Protein AF-A0A3C1YN82-F1 (afdb_monomer_lite)

pLDDT: mean 95.76, std 6.27, range [53.22, 98.69]

Foldseek 3Di:
DAAQAKAWEKEDQDPPQAEPDDGDDIATADIDGRRHDDDADFQFFKDWLNHTAFTWHYWACPPPPVHIYTYGYGNDHDYNVRVVDDPPTDIDRPPDDD

Radius of gyration: 12.45 Å; chains: 1; bounding box: 29×30×31 Å

Secondary structure (DSSP, 8-state):
--TT-EEEEEEE--TT--TTS-----EEEEEEE-SS-----TT-EEEETTEEEEEEEEEE-TTTTT-EEEEEE-SS---TTTTT--TTPPEEE-----

Structure (mmCIF, N/CA/C/O backbone):
data_AF-A0A3C1YN82-F1
#
_entry.id   AF-A0A3C1YN82-F1
#
loop_
_atom_site.group_PDB
_atom_site.id
_atom_site.type_symbol
_atom_site.label_atom_id
_atom_site.label_alt_id
_atom_site.label_comp_id
_atom_site.label_asym_id
_atom_site.label_entity_id
_atom_site.label_seq_id
_atom_site.pdbx_PDB_ins_code
_atom_site.Cartn_x
_atom_site.Cartn_y
_atom_site.Cartn_z
_atom_site.occupancy
_atom_site.B_iso_or_equiv
_atom_site.auth_seq_id
_atom_site.auth_comp_id
_atom_site.auth_asym_id
_atom_site.auth_atom_id
_atom_site.pdbx_PDB_model_num
ATOM 1 N N . PHE A 1 1 ? -11.717 -3.545 -3.829 1.00 92.56 1 PHE A N 1
ATOM 2 C CA . PHE A 1 1 ? -11.667 -4.399 -2.635 1.00 92.56 1 PHE A CA 1
ATOM 3 C C . PHE A 1 1 ? -12.971 -4.316 -1.854 1.00 92.56 1 PHE A C 1
ATOM 5 O O . PHE A 1 1 ? -13.492 -3.216 -1.673 1.00 92.56 1 PHE A O 1
ATOM 12 N N . PRO A 1 2 ? -13.526 -5.458 -1.425 1.00 96.00 2 PRO A N 1
ATOM 13 C CA . PRO A 1 2 ? -14.615 -5.512 -0.449 1.00 96.00 2 PRO A CA 1
ATOM 14 C C . PRO A 1 2 ? -14.187 -5.011 0.940 1.00 96.00 2 PRO A C 1
ATOM 16 O O . PRO A 1 2 ? -12.999 -5.036 1.267 1.00 96.00 2 PRO A O 1
ATOM 19 N N . ALA A 1 3 ? -15.157 -4.622 1.771 1.00 97.25 3 ALA A N 1
ATOM 20 C CA . ALA A 1 3 ? -14.912 -4.426 3.201 1.00 97.25 3 ALA A CA 1
ATOM 21 C C . ALA A 1 3 ? -14.469 -5.750 3.863 1.00 97.25 3 ALA A C 1
ATOM 23 O O . ALA A 1 3 ? -14.888 -6.823 3.425 1.00 97.25 3 ALA A O 1
ATOM 24 N N . GLY A 1 4 ? -13.615 -5.669 4.883 1.00 97.69 4 GLY A N 1
ATOM 25 C CA . GLY A 1 4 ? -12.974 -6.803 5.559 1.00 97.69 4 GLY A CA 1
ATOM 26 C C . GLY A 1 4 ? -11.746 -7.368 4.833 1.00 97.69 4 GLY A C 1
ATOM 27 O O . GLY A 1 4 ? -11.125 -8.310 5.319 1.00 97.69 4 GLY A O 1
ATOM 28 N N . THR A 1 5 ? -11.377 -6.824 3.667 1.00 97.38 5 THR A N 1
ATOM 29 C CA . THR A 1 5 ? -10.136 -7.225 2.981 1.00 97.38 5 THR A CA 1
ATOM 30 C C . THR A 1 5 ? -8.926 -6.833 3.822 1.00 97.38 5 THR A C 1
ATOM 32 O O . THR A 1 5 ? -8.853 -5.691 4.273 1.00 97.38 5 THR A O 1
ATOM 35 N N . ILE A 1 6 ? -7.955 -7.738 3.952 1.00 97.81 6 ILE A N 1
ATOM 36 C CA . ILE A 1 6 ? -6.649 -7.455 4.554 1.00 97.81 6 ILE A CA 1
ATOM 37 C C . ILE A 1 6 ? -5.627 -7.197 3.440 1.00 97.81 6 ILE A C 1
ATOM 39 O O . ILE A 1 6 ? -5.469 -8.016 2.533 1.00 97.81 6 ILE A O 1
ATOM 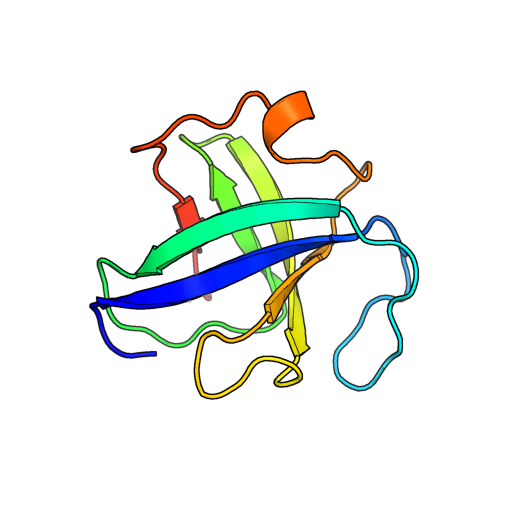43 N N . ILE A 1 7 ? -4.930 -6.065 3.521 1.00 97.94 7 ILE A N 1
ATOM 44 C CA . ILE A 1 7 ? -3.796 -5.709 2.655 1.00 97.94 7 ILE A CA 1
ATOM 45 C C . ILE A 1 7 ? -2.548 -5.455 3.503 1.00 97.94 7 ILE A C 1
ATOM 47 O O . ILE A 1 7 ? -2.663 -5.084 4.672 1.00 97.94 7 ILE A O 1
ATOM 51 N N . GLU A 1 8 ? -1.362 -5.603 2.916 1.00 98.50 8 GLU A N 1
ATOM 52 C CA . GLU A 1 8 ? -0.119 -5.115 3.522 1.00 98.50 8 GLU A CA 1
ATOM 53 C C . GLU A 1 8 ? 0.289 -3.795 2.862 1.00 98.50 8 GLU A C 1
ATOM 55 O O . GLU A 1 8 ? 0.447 -3.719 1.644 1.00 98.50 8 GLU A O 1
ATOM 60 N N . LEU A 1 9 ? 0.455 -2.736 3.656 1.00 98.44 9 LEU A N 1
ATOM 61 C CA . LEU A 1 9 ? 1.021 -1.478 3.185 1.00 98.44 9 LEU A CA 1
ATOM 62 C C . LEU A 1 9 ? 2.546 -1.539 3.210 1.00 98.44 9 LEU A C 1
ATOM 64 O O . LEU A 1 9 ? 3.165 -1.777 4.253 1.00 98.44 9 LEU A O 1
ATOM 68 N N . ILE A 1 10 ? 3.140 -1.218 2.067 1.00 98.50 10 ILE A N 1
ATOM 69 C CA . ILE A 1 10 ? 4.585 -1.166 1.871 1.00 98.50 10 ILE A CA 1
ATOM 70 C C . ILE A 1 10 ? 4.967 0.220 1.360 1.00 98.50 10 ILE A C 1
ATOM 72 O O . ILE A 1 10 ? 4.372 0.731 0.417 1.00 98.50 10 ILE A O 1
ATOM 76 N N . GLY A 1 11 ? 5.970 0.836 1.978 1.00 98.50 11 GLY A N 1
ATOM 77 C CA . GLY A 1 11 ? 6.512 2.129 1.577 1.00 98.50 11 GLY A CA 1
ATOM 78 C C . GLY A 1 11 ? 7.774 2.001 0.727 1.00 98.50 11 GLY A C 1
ATOM 79 O O . GLY A 1 11 ? 8.645 1.192 1.036 1.00 98.50 11 GLY A O 1
ATOM 80 N N . THR A 1 12 ? 7.920 2.848 -0.288 1.00 98.69 12 THR A N 1
ATOM 81 C CA . THR A 1 12 ? 9.172 3.047 -1.036 1.00 98.69 12 THR A CA 1
ATOM 82 C C . THR A 1 12 ? 9.466 4.535 -1.213 1.00 98.69 12 THR A C 1
ATOM 84 O O . THR A 1 12 ? 8.550 5.351 -1.228 1.00 98.69 12 THR A O 1
ATOM 87 N N . ASP A 1 13 ? 10.738 4.904 -1.323 1.00 98.44 13 ASP A N 1
ATOM 88 C CA . ASP A 1 13 ? 11.212 6.247 -1.681 1.00 98.44 13 ASP A CA 1
ATOM 89 C C . ASP A 1 13 ? 11.778 6.315 -3.108 1.00 98.44 13 ASP A C 1
ATOM 91 O O . ASP A 1 13 ? 12.359 7.328 -3.492 1.00 98.44 13 ASP A O 1
ATOM 95 N N . GLU A 1 14 ? 11.616 5.255 -3.903 1.00 98.44 14 GLU A N 1
ATOM 96 C CA . GLU A 1 14 ? 12.032 5.242 -5.306 1.00 98.44 14 GLU A CA 1
ATOM 97 C C . GLU A 1 14 ? 11.169 6.211 -6.129 1.00 98.44 14 GLU A C 1
ATOM 99 O O . GLU A 1 14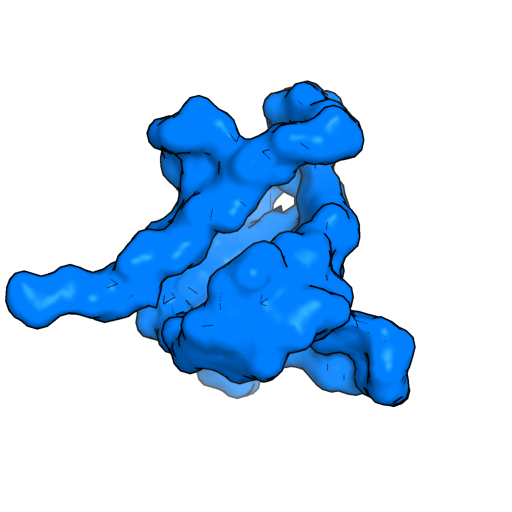 ? 9.936 6.138 -6.143 1.00 98.44 14 GLU A O 1
ATOM 104 N N . GLU A 1 15 ? 11.815 7.176 -6.791 1.00 96.38 15 GLU A N 1
ATOM 105 C CA . GLU A 1 15 ? 11.122 8.271 -7.480 1.00 96.38 15 GLU A CA 1
ATOM 106 C C . GLU A 1 15 ? 10.327 7.788 -8.703 1.00 96.38 15 GLU A C 1
ATOM 108 O O . GLU A 1 15 ? 9.248 8.328 -8.987 1.00 96.38 15 GLU A O 1
ATOM 113 N N . ASP A 1 16 ? 10.841 6.754 -9.372 1.00 96.25 16 ASP A N 1
ATOM 114 C CA . ASP A 1 16 ? 10.335 6.100 -10.582 1.00 96.25 16 ASP A CA 1
ATOM 115 C C . ASP A 1 16 ? 9.361 4.939 -10.310 1.00 96.25 16 ASP A C 1
ATOM 117 O O . ASP A 1 16 ? 8.813 4.359 -11.257 1.00 96.25 16 ASP A O 1
ATOM 121 N N . ALA A 1 17 ? 9.061 4.656 -9.035 1.00 97.69 17 ALA A N 1
ATOM 122 C CA . ALA A 1 17 ? 8.058 3.671 -8.644 1.00 97.69 17 ALA A CA 1
ATOM 123 C C . ALA A 1 17 ? 6.711 3.958 -9.329 1.00 97.69 17 ALA A C 1
ATOM 125 O O . ALA A 1 17 ? 6.116 5.034 -9.173 1.00 97.69 17 ALA A O 1
ATOM 126 N N . SER A 1 18 ? 6.244 2.986 -10.111 1.00 96.75 18 SER A N 1
ATOM 127 C CA . SER A 1 18 ? 5.060 3.103 -10.960 1.00 96.75 18 SER A CA 1
ATOM 128 C C . SER A 1 18 ? 4.468 1.727 -11.299 1.00 96.75 18 SER A C 1
ATOM 130 O O . SER A 1 18 ? 5.172 0.715 -11.216 1.00 96.75 18 SER A O 1
ATOM 132 N N . PRO A 1 19 ? 3.184 1.656 -11.703 1.00 97.00 19 PRO A N 1
ATOM 133 C CA . PRO A 1 19 ? 2.569 0.395 -12.103 1.00 97.00 19 PRO A CA 1
ATOM 134 C C . PRO A 1 19 ? 3.322 -0.276 -13.261 1.00 97.00 19 PRO A C 1
ATOM 136 O O . PRO A 1 19 ? 3.598 0.357 -14.279 1.00 97.00 19 PRO A O 1
ATOM 139 N N . GLY A 1 20 ? 3.621 -1.569 -13.118 1.00 95.69 20 GLY A N 1
ATOM 140 C CA . GLY A 1 20 ? 4.393 -2.346 -14.096 1.00 95.69 20 GLY A CA 1
ATOM 141 C C . GLY A 1 20 ? 5.914 -2.156 -14.017 1.00 95.69 20 GLY A C 1
ATOM 142 O O . GLY A 1 20 ? 6.635 -2.846 -14.735 1.00 95.69 20 GLY A O 1
ATOM 143 N N . GLY A 1 21 ? 6.398 -1.249 -13.163 1.00 95.12 21 GLY A N 1
ATOM 144 C CA . GLY A 1 21 ? 7.814 -1.100 -12.837 1.00 95.12 21 GLY A CA 1
ATOM 145 C C . GLY A 1 21 ? 8.292 -2.094 -11.774 1.00 95.12 21 GLY A C 1
ATOM 146 O O . GLY A 1 21 ? 7.525 -2.911 -11.264 1.00 95.12 21 GLY A O 1
ATOM 147 N N . PHE A 1 22 ? 9.573 -1.992 -11.428 1.00 95.06 22 PHE A N 1
ATOM 148 C CA . PHE A 1 22 ? 10.187 -2.734 -10.328 1.00 95.06 22 PHE A CA 1
ATOM 149 C C . PHE A 1 22 ? 10.411 -1.796 -9.144 1.00 95.06 22 PHE A C 1
ATOM 151 O O . PHE A 1 22 ? 10.739 -0.631 -9.345 1.00 95.06 22 PHE A O 1
ATOM 158 N N . VAL A 1 23 ? 10.231 -2.313 -7.929 1.00 96.56 23 VAL A N 1
ATOM 159 C CA . VAL A 1 23 ? 10.534 -1.609 -6.679 1.00 96.56 23 VAL A CA 1
ATOM 160 C C . VAL A 1 23 ? 11.411 -2.527 -5.840 1.00 96.56 23 VAL A C 1
ATOM 162 O O . VAL A 1 23 ? 10.980 -3.622 -5.480 1.00 96.56 23 VAL A O 1
ATOM 165 N N . GLU A 1 24 ? 12.636 -2.108 -5.530 1.00 96.00 24 GLU A N 1
ATOM 166 C CA . GLU A 1 24 ? 13.607 -2.953 -4.816 1.00 96.00 24 GLU A CA 1
ATOM 167 C C . GLU A 1 24 ? 13.772 -2.545 -3.347 1.00 96.00 24 GLU A C 1
ATOM 169 O O . GLU A 1 24 ? 14.021 -3.373 -2.466 1.00 96.00 24 GLU A O 1
ATOM 174 N N . LYS A 1 25 ? 13.632 -1.252 -3.058 1.00 97.69 25 LYS A N 1
ATOM 175 C CA . LYS A 1 25 ? 13.838 -0.659 -1.741 1.00 97.69 25 LYS A CA 1
ATOM 176 C C . LYS A 1 25 ? 12.497 -0.385 -1.090 1.00 97.69 25 LYS A C 1
ATOM 178 O O . LYS A 1 25 ? 11.829 0.613 -1.369 1.00 97.69 25 LYS A O 1
ATOM 183 N N . ILE A 1 26 ? 12.149 -1.256 -0.153 1.00 97.81 26 ILE A N 1
ATOM 184 C CA . ILE A 1 26 ? 10.872 -1.209 0.552 1.00 97.81 26 ILE A CA 1
ATOM 185 C C . ILE A 1 26 ? 11.028 -1.043 2.067 1.00 97.81 26 ILE A C 1
ATOM 187 O O . ILE A 1 26 ? 12.090 -1.293 2.644 1.00 97.81 26 ILE A O 1
ATOM 191 N N . ALA A 1 27 ? 9.953 -0.607 2.715 1.00 98.38 27 ALA A N 1
ATOM 192 C CA . ALA A 1 27 ? 9.765 -0.642 4.155 1.00 98.38 27 ALA A CA 1
ATOM 193 C C . ALA A 1 27 ? 8.352 -1.130 4.482 1.00 98.38 27 ALA A C 1
ATOM 195 O O . ALA A 1 27 ? 7.370 -0.599 3.969 1.00 98.38 27 ALA A O 1
ATOM 196 N N . TYR A 1 28 ? 8.251 -2.112 5.373 1.00 98.31 28 TYR A N 1
ATOM 197 C CA . TYR A 1 28 ? 6.967 -2.616 5.854 1.00 98.31 28 TYR A CA 1
ATOM 198 C C . TYR A 1 28 ? 6.304 -1.590 6.774 1.00 98.31 28 TYR A C 1
ATOM 200 O O . TYR A 1 28 ? 6.932 -1.096 7.723 1.00 98.31 28 TYR A O 1
ATOM 208 N N . LEU A 1 29 ? 5.046 -1.252 6.483 1.00 98.50 29 LEU A N 1
ATOM 209 C CA . LEU A 1 29 ? 4.293 -0.254 7.237 1.00 98.50 29 LEU A CA 1
ATOM 210 C C . LEU A 1 29 ? 3.307 -0.914 8.196 1.00 98.50 29 LEU A C 1
ATOM 212 O O . LEU A 1 29 ? 3.446 -0.743 9.405 1.00 98.50 29 LEU A O 1
ATOM 216 N N . ALA A 1 30 ? 2.329 -1.657 7.676 1.00 98.31 30 ALA A N 1
ATOM 217 C CA . ALA A 1 30 ? 1.309 -2.327 8.480 1.00 98.31 30 ALA A CA 1
ATOM 218 C C . ALA A 1 30 ? 0.472 -3.298 7.639 1.00 98.31 30 ALA A C 1
ATOM 220 O O . ALA A 1 30 ? 0.293 -3.089 6.441 1.00 98.31 30 ALA A O 1
ATOM 221 N N . PHE A 1 31 ? -0.145 -4.273 8.306 1.00 98.31 31 PHE A N 1
ATOM 222 C CA . PHE A 1 31 ? -1.363 -4.905 7.804 1.00 98.31 31 PHE A CA 1
ATOM 223 C C . PHE A 1 31 ? -2.565 -4.011 8.102 1.00 98.31 31 PHE A C 1
ATOM 225 O O . PHE A 1 31 ? -2.682 -3.480 9.207 1.00 98.31 31 PHE A O 1
ATOM 232 N N . VAL A 1 32 ? -3.455 -3.858 7.125 1.00 97.62 32 VAL A N 1
ATOM 233 C CA . VAL A 1 32 ? -4.627 -2.983 7.216 1.00 97.62 32 VAL A CA 1
ATOM 234 C C . VAL A 1 32 ? -5.869 -3.755 6.800 1.00 97.62 32 VAL A C 1
ATOM 236 O O . VAL A 1 32 ? -5.907 -4.343 5.721 1.00 97.62 32 VAL A O 1
ATOM 239 N N . GLU A 1 33 ? -6.894 -3.725 7.648 1.00 97.94 33 GLU A N 1
ATOM 240 C CA . GLU A 1 33 ? -8.241 -4.167 7.293 1.00 97.94 33 GLU A CA 1
ATOM 241 C C . GLU A 1 33 ? -9.013 -2.999 6.670 1.00 97.94 33 GLU A C 1
ATOM 243 O O . GLU A 1 33 ? -9.114 -1.917 7.251 1.00 97.94 33 GLU A O 1
ATOM 248 N N . LEU A 1 34 ? -9.585 -3.213 5.487 1.00 96.81 34 LEU A N 1
ATOM 249 C CA . LEU A 1 34 ? -10.447 -2.227 4.846 1.00 96.81 34 LEU A CA 1
ATOM 250 C C . LEU A 1 34 ? -11.833 -2.249 5.491 1.00 96.81 34 LEU A C 1
ATOM 252 O O . LEU A 1 34 ? -12.657 -3.106 5.186 1.00 96.81 34 LEU A O 1
ATOM 256 N N . THR A 1 35 ? -12.125 -1.275 6.345 1.00 96.94 35 THR A N 1
ATOM 257 C CA . THR A 1 35 ? -13.441 -1.126 6.994 1.00 96.94 35 THR A CA 1
ATOM 258 C C . THR A 1 35 ? -14.544 -0.710 6.015 1.00 96.94 35 THR A C 1
ATOM 260 O O . THR A 1 35 ? -15.721 -1.011 6.221 1.00 96.94 35 THR A O 1
ATOM 263 N N . ASN A 1 36 ? -14.162 -0.081 4.901 1.00 94.56 36 ASN A N 1
ATOM 264 C CA . ASN A 1 36 ? -15.053 0.351 3.833 1.00 94.56 36 ASN A CA 1
ATOM 265 C C . ASN A 1 36 ? -14.604 -0.265 2.503 1.00 94.56 36 ASN A C 1
ATOM 267 O O . ASN A 1 36 ? -13.433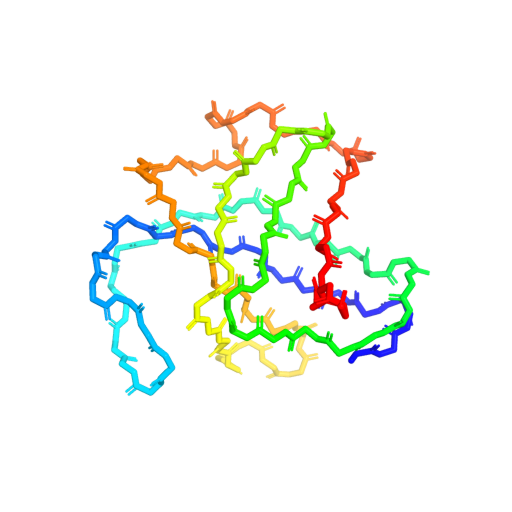 -0.202 2.132 1.00 94.56 36 ASN A O 1
ATOM 271 N N . GLY A 1 37 ? -15.551 -0.840 1.758 1.00 92.62 37 GLY A N 1
ATOM 272 C CA . GLY A 1 37 ? -15.285 -1.326 0.406 1.00 92.62 37 GLY A CA 1
ATOM 273 C C . GLY A 1 37 ? -15.061 -0.169 -0.571 1.00 92.62 37 GLY A C 1
ATOM 274 O O . GLY A 1 37 ? -15.681 0.886 -0.450 1.00 92.62 37 GLY A O 1
ATOM 275 N N . GLY A 1 38 ? -14.203 -0.377 -1.567 1.00 92.25 38 GLY A N 1
ATOM 276 C CA . GLY A 1 38 ? -13.871 0.657 -2.544 1.00 92.25 38 GLY A CA 1
ATOM 277 C C . GLY A 1 38 ? -12.914 0.194 -3.635 1.00 92.25 38 GLY A C 1
ATOM 278 O O . GLY A 1 38 ? -12.476 -0.959 -3.663 1.00 92.25 38 GLY A O 1
ATOM 279 N N . VAL A 1 39 ? -12.594 1.101 -4.552 1.00 93.12 39 VAL A N 1
ATOM 280 C CA . VAL A 1 39 ? -11.533 0.921 -5.548 1.00 93.12 39 VAL A CA 1
ATOM 281 C C . VAL A 1 39 ? -10.365 1.791 -5.111 1.00 93.12 39 VAL A C 1
ATOM 283 O O . VAL A 1 39 ? -10.559 2.980 -4.879 1.00 93.12 39 VAL A O 1
ATOM 286 N N . LEU A 1 40 ? -9.186 1.190 -4.982 1.00 93.62 40 LEU A N 1
ATOM 287 C CA . LEU A 1 40 ? -7.948 1.926 -4.754 1.00 93.62 40 LEU A CA 1
ATOM 288 C C . LEU A 1 40 ? -7.320 2.183 -6.122 1.00 93.62 40 LEU A C 1
ATOM 290 O O . LEU A 1 40 ? -7.320 1.282 -6.963 1.00 93.62 40 LEU A O 1
ATOM 294 N N . LEU A 1 41 ? -6.826 3.394 -6.354 1.00 93.81 41 LEU A N 1
ATOM 295 C CA . LEU A 1 41 ? -6.251 3.804 -7.629 1.00 93.81 41 LEU A CA 1
ATOM 296 C C . LEU A 1 41 ? -4.846 4.371 -7.441 1.00 93.81 41 LEU A C 1
ATOM 298 O O . LEU A 1 41 ? -4.540 5.056 -6.465 1.00 93.81 41 LEU A O 1
ATOM 302 N N . ASN A 1 42 ? -3.984 4.112 -8.422 1.00 95.19 42 ASN A N 1
ATOM 303 C CA . ASN A 1 42 ? -2.682 4.763 -8.506 1.00 95.19 42 ASN A CA 1
ATOM 304 C C . ASN A 1 42 ? -2.843 6.292 -8.426 1.00 95.19 42 ASN A C 1
ATOM 306 O O . ASN A 1 42 ? -3.650 6.871 -9.154 1.00 95.19 42 ASN A O 1
ATOM 310 N N . GLY A 1 43 ? -2.052 6.933 -7.568 1.00 95.75 43 GLY A N 1
ATOM 311 C CA . GLY A 1 43 ? -2.146 8.362 -7.280 1.00 95.75 43 GLY A CA 1
ATOM 312 C C . GLY A 1 43 ? -3.000 8.720 -6.059 1.00 95.75 43 GLY A C 1
ATOM 313 O O . GLY A 1 43 ? -2.972 9.880 -5.650 1.00 95.75 43 GLY A O 1
ATOM 314 N N . ASP A 1 44 ? -3.710 7.769 -5.443 1.00 96.31 44 ASP A N 1
ATOM 315 C CA . ASP A 1 44 ? -4.504 8.051 -4.244 1.00 96.31 44 ASP A CA 1
ATOM 316 C C . ASP A 1 44 ? -3.603 8.420 -3.048 1.00 96.31 44 ASP A C 1
ATOM 318 O O . ASP A 1 44 ? -2.689 7.661 -2.699 1.00 96.31 44 ASP A O 1
ATOM 322 N N . PRO A 1 45 ? -3.843 9.566 -2.380 1.00 97.06 45 PRO A N 1
ATOM 323 C CA . PRO A 1 45 ? -3.143 9.913 -1.151 1.00 97.06 45 PRO A CA 1
ATOM 324 C C . PRO A 1 45 ? -3.524 8.972 -0.003 1.00 97.06 45 PRO A C 1
ATOM 326 O O . PRO A 1 45 ? -4.706 8.686 0.215 1.00 97.06 45 PRO A O 1
ATOM 329 N N . VAL A 1 46 ? -2.518 8.541 0.757 1.00 97.88 46 VAL A N 1
ATOM 330 C CA . VAL A 1 46 ? -2.676 7.642 1.904 1.00 97.88 46 VAL A CA 1
ATOM 331 C C . VAL A 1 46 ? -2.271 8.370 3.177 1.00 97.88 46 VAL A C 1
ATOM 333 O O . VAL A 1 46 ? -1.174 8.930 3.269 1.00 97.88 46 VAL A O 1
ATOM 336 N N . TYR A 1 47 ? -3.158 8.346 4.166 1.00 98.06 47 TYR A N 1
ATOM 337 C CA . TYR A 1 47 ? -2.983 9.003 5.455 1.00 98.06 47 TYR A CA 1
ATOM 338 C C . TYR A 1 47 ? -3.017 7.991 6.599 1.00 98.06 47 TYR A C 1
ATOM 340 O O . TYR A 1 47 ? -3.760 7.018 6.527 1.00 98.06 47 TYR A O 1
ATOM 348 N N . CYS A 1 48 ? -2.275 8.268 7.671 1.00 97.94 48 CYS A N 1
ATOM 349 C CA . CYS A 1 48 ? -2.410 7.614 8.973 1.00 97.94 48 CYS A CA 1
ATOM 350 C C . CYS A 1 48 ? -2.790 8.667 10.022 1.00 97.94 48 CYS A C 1
ATOM 352 O O . CYS A 1 48 ? -2.067 9.657 10.168 1.00 97.94 48 CYS A O 1
ATOM 354 N N . ASN A 1 49 ? -3.923 8.509 10.718 1.00 94.25 49 ASN A N 1
ATOM 355 C CA . ASN A 1 49 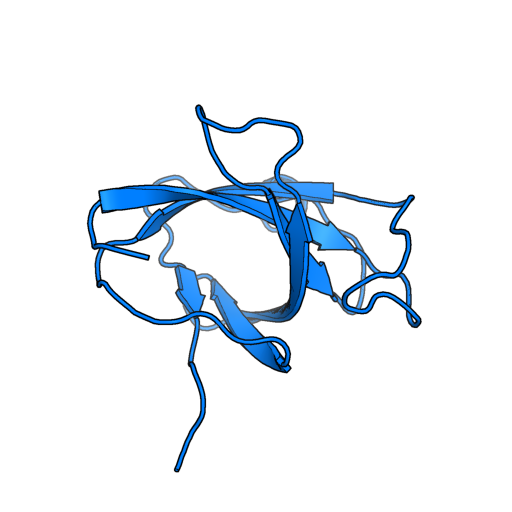? -4.414 9.465 11.725 1.00 94.25 49 ASN A CA 1
ATOM 356 C C . ASN A 1 49 ? -4.329 10.938 11.248 1.00 94.25 49 ASN A C 1
ATOM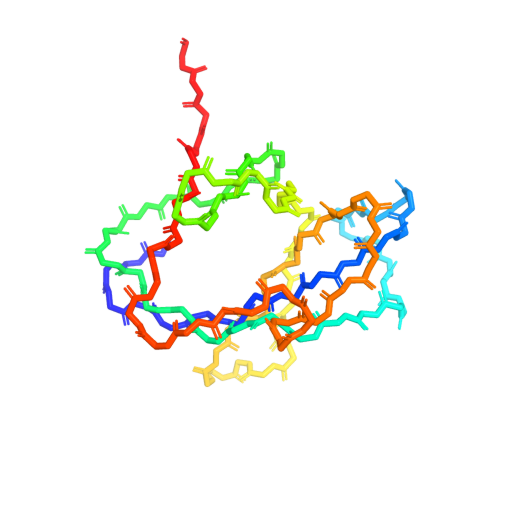 358 O O . ASN A 1 49 ? -3.813 11.806 11.953 1.00 94.25 49 ASN A O 1
ATOM 362 N N . SER A 1 50 ? -4.776 11.225 10.019 1.00 93.31 50 SER A N 1
ATOM 363 C CA . SER A 1 50 ? -4.694 12.535 9.324 1.00 93.31 50 SER A CA 1
ATOM 364 C C . SER A 1 50 ? -3.323 12.989 8.791 1.00 93.31 50 SER A C 1
ATOM 366 O O . SER A 1 50 ? -3.247 14.022 8.124 1.00 93.31 50 SER A O 1
ATOM 368 N N . HIS A 1 51 ? -2.239 12.244 9.009 1.00 96.19 51 HIS A N 1
ATOM 369 C CA . HIS A 1 51 ? -0.916 12.581 8.477 1.00 96.19 51 HIS A CA 1
ATOM 370 C C . HIS A 1 51 ? -0.696 11.901 7.132 1.00 96.19 51 HIS A C 1
ATOM 372 O O . HIS A 1 51 ? -0.826 10.684 7.036 1.00 96.19 51 HIS A O 1
ATOM 378 N N . LEU A 1 52 ? -0.348 12.669 6.095 1.00 97.38 52 LEU A N 1
ATOM 379 C CA . LEU A 1 52 ? -0.005 12.103 4.790 1.00 97.38 52 LEU A CA 1
ATOM 380 C C . LEU A 1 52 ? 1.267 11.265 4.934 1.00 97.38 52 LEU A C 1
ATOM 382 O O . LEU A 1 52 ? 2.323 11.801 5.273 1.00 97.38 52 LEU A O 1
ATOM 386 N N . ILE A 1 53 ? 1.162 9.970 4.653 1.00 98.00 53 ILE A N 1
ATOM 387 C CA . ILE A 1 53 ? 2.298 9.044 4.711 1.00 98.00 53 ILE A CA 1
ATOM 388 C C . ILE A 1 53 ? 2.851 8.734 3.321 1.00 98.00 53 ILE A C 1
ATOM 390 O O . ILE A 1 53 ? 4.034 8.429 3.194 1.00 98.00 53 ILE A O 1
ATOM 394 N N . GLY A 1 54 ? 2.037 8.874 2.274 1.00 97.81 54 GLY A N 1
ATOM 395 C CA . GLY A 1 54 ? 2.482 8.660 0.906 1.00 97.81 54 GLY A CA 1
ATOM 396 C C . GLY A 1 54 ? 1.354 8.694 -0.114 1.00 97.81 54 GLY A C 1
ATOM 397 O O . GLY A 1 54 ? 0.249 9.171 0.151 1.00 97.81 54 GLY A O 1
ATOM 398 N N . THR A 1 55 ? 1.652 8.179 -1.298 1.00 98.00 55 THR A N 1
ATOM 399 C CA . THR A 1 55 ? 0.718 8.086 -2.420 1.00 98.00 55 THR A CA 1
ATOM 400 C C . THR A 1 55 ? 0.795 6.700 -3.027 1.00 98.00 55 THR A C 1
ATOM 402 O O . THR A 1 55 ? 1.889 6.178 -3.211 1.00 98.00 55 THR A O 1
ATOM 405 N N . LEU A 1 56 ? -0.345 6.099 -3.339 1.00 97.75 56 LEU A N 1
ATOM 406 C CA . LEU A 1 56 ? -0.409 4.764 -3.917 1.00 97.75 56 LEU A CA 1
ATOM 407 C C . LEU A 1 56 ? 0.270 4.718 -5.295 1.00 97.75 56 LEU A C 1
ATOM 409 O O . LEU A 1 56 ? -0.029 5.559 -6.142 1.00 97.75 56 LEU A O 1
ATOM 413 N N . VAL A 1 57 ? 1.168 3.753 -5.514 1.00 97.88 57 VAL A N 1
ATOM 414 C CA . VAL A 1 57 ? 1.942 3.606 -6.767 1.00 97.88 57 VAL A CA 1
ATOM 415 C C . VAL A 1 57 ? 1.844 2.231 -7.423 1.00 97.88 57 VAL A C 1
ATOM 417 O O . VAL A 1 57 ? 2.274 2.066 -8.562 1.00 97.88 57 VAL A O 1
ATOM 420 N N . GLY A 1 58 ? 1.260 1.241 -6.750 1.00 97.12 58 GLY A N 1
ATOM 421 C CA . GLY A 1 58 ? 1.075 -0.080 -7.336 1.00 97.12 58 GLY A CA 1
ATOM 422 C C . GLY A 1 58 ? 0.673 -1.140 -6.324 1.00 97.12 58 GLY A C 1
ATOM 423 O O . GLY A 1 58 ? 0.442 -0.849 -5.150 1.00 97.12 58 GLY A O 1
ATOM 424 N N . TYR A 1 59 ? 0.609 -2.374 -6.813 1.00 97.12 59 TYR A N 1
ATOM 425 C CA . TYR A 1 59 ? 0.254 -3.558 -6.041 1.00 97.12 59 TYR A CA 1
ATOM 426 C C . TYR A 1 59 ? 1.111 -4.736 -6.491 1.00 97.12 59 TYR A C 1
ATOM 428 O O . TYR A 1 59 ? 1.581 -4.754 -7.631 1.00 97.12 59 TYR A O 1
ATOM 436 N N . ASP A 1 60 ? 1.267 -5.719 -5.616 1.00 96.06 60 ASP A N 1
ATOM 437 C CA . ASP A 1 60 ? 1.963 -6.967 -5.901 1.00 96.06 60 ASP A CA 1
ATOM 438 C C . ASP A 1 60 ? 1.218 -8.162 -5.277 1.00 96.06 60 ASP A C 1
ATOM 440 O O . ASP A 1 60 ? 0.759 -8.111 -4.134 1.00 96.06 60 ASP A O 1
ATOM 444 N N . ASP A 1 61 ? 1.097 -9.239 -6.053 1.00 96.69 61 ASP A N 1
ATOM 445 C CA . ASP A 1 61 ? 0.321 -10.439 -5.714 1.00 96.69 61 ASP A CA 1
ATOM 446 C C . ASP A 1 61 ? 1.195 -11.580 -5.169 1.00 96.69 61 ASP A C 1
ATOM 448 O O . ASP A 1 61 ? 0.709 -12.700 -5.003 1.00 96.69 61 ASP A O 1
ATOM 452 N N . THR A 1 62 ? 2.473 -11.325 -4.861 1.00 95.56 62 THR A N 1
ATOM 453 C CA . THR A 1 62 ? 3.438 -12.351 -4.417 1.00 95.56 62 THR A CA 1
ATOM 454 C C . THR A 1 62 ? 2.935 -13.195 -3.236 1.00 95.56 62 THR A C 1
ATOM 456 O O . THR A 1 62 ? 3.271 -14.377 -3.135 1.00 95.56 62 THR A O 1
ATOM 459 N N . HIS A 1 63 ? 2.099 -12.628 -2.357 1.00 94.88 63 HIS A N 1
ATOM 460 C CA . HIS A 1 63 ? 1.534 -13.317 -1.190 1.00 94.88 63 HIS A CA 1
ATOM 461 C C . HIS A 1 63 ? 0.059 -13.712 -1.322 1.00 94.88 63 HIS A C 1
ATOM 463 O O . HIS A 1 63 ? -0.531 -14.228 -0.367 1.00 94.88 63 HIS A O 1
ATOM 469 N N . MET A 1 64 ? -0.549 -13.554 -2.497 1.00 95.19 64 MET A N 1
ATOM 470 C CA . MET A 1 64 ? -1.914 -14.025 -2.711 1.00 95.19 64 MET A CA 1
ATOM 471 C C . MET A 1 64 ? -1.998 -15.561 -2.578 1.00 95.19 64 MET A C 1
ATOM 473 O O . MET A 1 64 ? -1.084 -16.276 -2.991 1.00 95.19 64 MET A O 1
ATOM 477 N N . PRO A 1 65 ? -3.087 -16.104 -1.994 1.00 95.25 65 PRO A N 1
ATOM 478 C CA . PRO A 1 65 ? -4.319 -15.417 -1.598 1.00 95.25 65 PRO A CA 1
ATOM 479 C C . PRO A 1 65 ? -4.326 -14.891 -0.151 1.00 95.25 65 PRO A C 1
ATOM 481 O O . PRO A 1 65 ? -5.398 -14.568 0.351 1.00 95.25 65 PRO A O 1
ATOM 484 N N . ASN A 1 66 ? -3.189 -14.860 0.553 1.00 96.56 66 ASN A N 1
ATOM 485 C CA . ASN A 1 66 ? -3.149 -14.435 1.956 1.00 96.56 66 ASN A CA 1
ATOM 486 C C . ASN A 1 66 ? -3.479 -12.940 2.092 1.00 96.56 66 ASN A C 1
ATOM 488 O O . ASN A 1 66 ? -4.418 -12.573 2.793 1.00 96.56 66 ASN A O 1
ATOM 492 N N . HIS A 1 67 ? -2.729 -12.101 1.384 1.00 97.19 67 HIS A N 1
ATOM 493 C CA . HIS A 1 67 ? -2.941 -10.662 1.275 1.00 97.19 67 HIS A CA 1
ATOM 494 C C . HIS A 1 67 ? -2.269 -10.155 -0.003 1.00 97.19 67 HIS A C 1
ATOM 496 O O . HIS A 1 67 ? -1.386 -10.815 -0.556 1.00 97.19 67 HIS A O 1
ATOM 502 N N . GLN A 1 68 ? -2.676 -8.969 -0.446 1.00 97.75 68 GLN A N 1
ATOM 503 C CA . GLN A 1 68 ? -2.013 -8.247 -1.525 1.00 97.75 68 GLN A CA 1
ATOM 504 C C . GLN A 1 68 ? -1.098 -7.171 -0.936 1.00 97.75 68 GLN A C 1
ATOM 506 O O . GLN A 1 68 ? -1.495 -6.435 -0.024 1.00 97.75 68 GLN A O 1
ATOM 511 N N . ASN A 1 69 ? 0.100 -7.048 -1.498 1.00 98.06 69 ASN A N 1
ATOM 512 C CA . ASN A 1 69 ? 1.008 -5.951 -1.202 1.00 98.06 69 ASN A CA 1
ATOM 513 C C . ASN A 1 69 ? 0.496 -4.687 -1.888 1.00 98.06 69 ASN A C 1
ATOM 515 O O . ASN A 1 69 ? 0.233 -4.679 -3.088 1.00 98.06 69 ASN A O 1
ATOM 519 N N . THR A 1 70 ? 0.350 -3.609 -1.130 1.00 97.81 70 THR A N 1
ATOM 520 C CA . THR A 1 70 ? -0.138 -2.310 -1.595 1.00 97.81 70 THR A CA 1
ATOM 521 C C . THR A 1 70 ? 0.967 -1.279 -1.395 1.00 97.81 70 THR A C 1
ATOM 523 O O . THR A 1 70 ? 1.332 -0.945 -0.266 1.00 97.81 70 THR A O 1
ATOM 526 N N . ILE A 1 71 ? 1.532 -0.797 -2.501 1.00 98.44 71 ILE A N 1
ATOM 527 C CA . ILE A 1 71 ? 2.781 -0.034 -2.503 1.00 98.44 71 ILE A CA 1
ATOM 528 C C . ILE A 1 71 ? 2.484 1.462 -2.505 1.00 98.44 71 ILE A C 1
ATOM 530 O O . ILE A 1 71 ? 1.809 1.964 -3.406 1.00 98.44 71 ILE A O 1
ATOM 534 N N . ILE A 1 72 ? 3.034 2.193 -1.538 1.00 98.38 72 ILE A N 1
ATOM 535 C CA . ILE A 1 72 ? 2.960 3.651 -1.467 1.00 98.38 72 ILE A CA 1
ATOM 536 C C . ILE A 1 72 ? 4.340 4.276 -1.672 1.00 98.38 72 ILE A C 1
ATOM 538 O O . ILE A 1 72 ? 5.330 3.865 -1.067 1.00 98.38 72 ILE A O 1
ATOM 542 N N . LYS A 1 73 ? 4.404 5.318 -2.498 1.00 98.50 73 LYS A N 1
ATOM 543 C CA . LYS A 1 73 ? 5.570 6.188 -2.597 1.00 98.50 73 LYS A CA 1
ATOM 544 C C . LYS A 1 73 ? 5.554 7.203 -1.465 1.00 98.50 73 LYS A C 1
ATOM 546 O O . LYS A 1 73 ? 4.551 7.874 -1.220 1.00 98.50 73 LYS A O 1
ATOM 551 N N . MET A 1 74 ? 6.689 7.324 -0.801 1.00 98.31 74 MET A N 1
ATOM 552 C CA . MET A 1 74 ? 6.944 8.180 0.344 1.00 98.31 74 MET A CA 1
ATOM 553 C C . MET A 1 74 ? 8.085 9.137 0.014 1.00 98.31 74 MET A C 1
ATOM 555 O O . MET A 1 74 ? 8.940 8.850 -0.817 1.00 98.31 74 MET A O 1
ATOM 559 N N . LYS A 1 75 ? 8.140 10.275 0.708 1.00 96.75 75 LYS A N 1
ATOM 560 C CA . LYS A 1 75 ? 9.278 11.198 0.584 1.00 96.75 75 LYS A CA 1
ATOM 561 C C . LYS A 1 75 ? 10.566 10.623 1.186 1.00 96.75 75 LYS A C 1
ATOM 563 O O . LYS A 1 75 ? 11.656 10.923 0.721 1.00 96.75 75 LYS A O 1
ATOM 568 N N . GLU A 1 76 ? 10.431 9.858 2.263 1.00 97.56 76 GLU A N 1
ATOM 569 C CA . GLU A 1 76 ? 11.532 9.208 2.969 1.00 97.56 76 GLU A CA 1
ATOM 570 C C . GLU A 1 76 ? 11.049 7.821 3.390 1.00 97.56 76 GLU A C 1
ATOM 572 O O . GLU A 1 76 ? 9.997 7.702 4.028 1.00 97.56 76 GLU A O 1
ATOM 577 N N . ARG A 1 77 ? 11.797 6.776 3.030 1.00 97.75 77 ARG A N 1
ATOM 578 C CA . ARG A 1 77 ? 11.423 5.391 3.321 1.00 97.75 77 ARG A CA 1
ATOM 579 C C . ARG A 1 77 ? 11.597 5.097 4.810 1.00 97.75 77 ARG A C 1
ATOM 581 O O . ARG A 1 77 ? 12.713 4.916 5.294 1.00 97.75 77 ARG A O 1
ATOM 588 N N . LYS A 1 78 ? 10.476 5.038 5.530 1.00 98.19 78 LYS A N 1
ATOM 589 C CA . LYS A 1 78 ? 10.392 4.696 6.958 1.00 98.19 78 LYS A CA 1
ATOM 590 C C . LYS A 1 78 ? 9.474 3.502 7.153 1.00 98.19 78 LYS A C 1
ATOM 592 O O . LYS A 1 78 ? 8.441 3.428 6.503 1.00 98.19 78 LYS A O 1
ATOM 597 N N . SER A 1 79 ? 9.827 2.598 8.061 1.00 98.56 79 SER A N 1
ATOM 598 C CA . SER A 1 79 ? 8.936 1.514 8.484 1.00 98.56 79 SER A CA 1
ATOM 599 C C . SER A 1 79 ? 7.805 2.025 9.376 1.00 98.56 79 SER A C 1
ATOM 601 O O . SER A 1 79 ? 7.907 3.103 9.969 1.00 98.56 79 SER A O 1
ATOM 603 N N . GLY A 1 80 ? 6.761 1.213 9.555 1.00 98.12 80 GLY A N 1
ATOM 604 C CA . GLY A 1 80 ? 5.663 1.527 10.476 1.00 98.12 80 GLY A CA 1
ATOM 605 C C . GLY A 1 80 ? 6.149 1.813 11.899 1.00 98.12 80 GLY A C 1
ATOM 606 O O . GLY A 1 80 ? 5.691 2.758 12.534 1.00 98.12 80 GLY A O 1
ATOM 607 N N . VAL A 1 81 ? 7.171 1.088 12.370 1.00 98.00 81 VAL A N 1
ATOM 608 C CA . VAL A 1 81 ? 7.795 1.322 13.686 1.00 98.00 81 VAL A CA 1
ATOM 609 C C . VAL A 1 81 ? 8.458 2.700 13.759 1.00 98.00 81 VAL A C 1
ATOM 611 O O . VAL A 1 81 ? 8.302 3.409 14.752 1.00 98.00 81 VAL A O 1
ATOM 614 N N . GLN A 1 82 ? 9.175 3.115 12.711 1.00 98.19 82 GLN A N 1
ATOM 615 C CA . GLN A 1 82 ? 9.808 4.440 12.658 1.00 98.19 82 GLN A CA 1
ATOM 616 C C . GLN A 1 82 ? 8.772 5.569 12.579 1.00 98.19 82 GLN A C 1
ATOM 618 O O . GLN A 1 82 ? 9.004 6.650 13.122 1.00 98.19 82 GLN A O 1
ATOM 623 N N . LEU A 1 83 ? 7.627 5.306 11.943 1.00 97.69 83 LEU A N 1
ATOM 624 C CA . LEU A 1 83 ? 6.462 6.196 11.917 1.00 97.69 83 LEU A CA 1
ATOM 625 C C . LEU A 1 83 ? 5.608 6.115 13.191 1.00 97.69 83 LEU A C 1
ATOM 627 O O . LEU A 1 83 ? 4.694 6.918 13.350 1.00 97.69 83 LEU A O 1
ATOM 631 N N . ARG A 1 84 ? 5.941 5.200 14.113 1.00 97.62 84 ARG A N 1
ATOM 632 C CA . ARG A 1 84 ? 5.231 4.944 15.374 1.00 97.62 84 ARG A CA 1
ATOM 633 C C . ARG A 1 84 ? 3.770 4.536 15.183 1.00 97.62 84 ARG A C 1
ATOM 635 O O . ARG A 1 84 ? 2.931 4.911 15.996 1.00 97.62 84 ARG A O 1
ATOM 642 N N . PHE A 1 85 ? 3.488 3.770 14.134 1.00 98.12 85 PHE A N 1
ATOM 643 C CA . PHE A 1 85 ? 2.170 3.173 13.950 1.00 98.12 85 PHE A CA 1
ATOM 644 C C . PHE A 1 85 ? 1.828 2.264 15.131 1.00 98.12 85 PHE A C 1
ATOM 646 O O . PHE A 1 85 ? 2.674 1.513 15.627 1.00 98.12 85 PHE A O 1
ATOM 653 N N . ALA A 1 86 ? 0.577 2.333 15.554 1.00 97.62 86 ALA A N 1
ATOM 654 C CA . ALA A 1 86 ? -0.008 1.514 16.593 1.00 97.62 86 ALA A CA 1
ATOM 655 C C . ALA A 1 86 ? -1.204 0.726 16.044 1.00 97.62 86 ALA A C 1
ATOM 657 O O . ALA A 1 86 ? -1.823 1.082 15.041 1.00 97.62 86 ALA A O 1
ATOM 658 N N . LEU A 1 87 ? -1.546 -0.368 16.725 1.00 96.94 87 LEU A N 1
ATOM 659 C CA . LEU A 1 87 ? -2.776 -1.094 16.423 1.00 96.94 87 LEU A CA 1
ATOM 660 C C . LEU A 1 87 ? -3.984 -0.181 16.652 1.00 96.94 87 LEU A C 1
ATOM 662 O O . LEU A 1 87 ? -4.093 0.452 17.701 1.00 96.94 87 LEU A O 1
ATOM 666 N N . GLY A 1 88 ? -4.894 -0.163 15.681 1.00 96.62 88 GLY A N 1
ATOM 667 C CA . GLY A 1 88 ? -6.081 0.689 15.703 1.00 96.62 88 GLY A CA 1
ATOM 668 C C . GLY A 1 88 ? -5.878 2.082 15.105 1.00 96.62 88 GLY A C 1
ATOM 669 O O . GLY A 1 88 ? -6.856 2.819 15.024 1.00 96.62 88 GLY A O 1
ATOM 670 N N . ASP A 1 89 ? -4.664 2.434 14.662 1.00 98.12 89 ASP A N 1
ATOM 671 C CA . ASP A 1 89 ? -4.459 3.645 13.865 1.00 98.12 89 ASP A CA 1
ATOM 672 C C . ASP A 1 89 ? -5.294 3.593 12.581 1.00 98.12 89 ASP A C 1
ATOM 674 O O . ASP A 1 89 ? -5.363 2.568 11.895 1.00 98.12 89 ASP A O 1
ATOM 678 N N . GLU A 1 90 ? -5.926 4.717 12.247 1.00 97.88 90 GLU A N 1
ATOM 679 C CA . GLU A 1 90 ? -6.787 4.798 11.076 1.00 97.88 90 GLU A CA 1
ATOM 680 C C . GLU A 1 90 ? -5.956 5.082 9.827 1.00 97.88 90 GLU A C 1
ATOM 682 O O . GLU A 1 90 ? -5.288 6.118 9.723 1.00 97.88 90 GLU A O 1
ATOM 687 N N . ILE A 1 91 ? -6.055 4.180 8.850 1.00 97.81 91 ILE A N 1
ATOM 688 C CA . ILE A 1 91 ? -5.561 4.408 7.498 1.00 97.81 91 ILE A CA 1
ATOM 689 C C . ILE A 1 91 ? -6.700 4.930 6.631 1.00 97.81 91 ILE A C 1
ATOM 691 O O . ILE A 1 91 ? -7.692 4.240 6.401 1.00 97.81 91 ILE A O 1
ATOM 695 N N . PHE A 1 92 ? -6.522 6.133 6.091 1.00 97.00 92 PHE A N 1
ATOM 696 C CA . PHE A 1 92 ? -7.461 6.735 5.155 1.00 97.00 92 PHE A CA 1
ATOM 697 C C . PHE A 1 92 ? -6.833 6.828 3.766 1.00 97.00 92 PHE A C 1
ATOM 699 O O . PHE A 1 92 ? -5.847 7.540 3.563 1.00 97.00 92 PHE A O 1
ATOM 706 N N . ILE A 1 93 ? -7.419 6.119 2.800 1.00 95.88 93 ILE A N 1
ATOM 707 C CA . ILE A 1 93 ? -7.059 6.220 1.384 1.00 95.88 93 ILE A CA 1
ATOM 708 C C . ILE A 1 93 ? -8.117 7.095 0.729 1.00 95.88 93 ILE A C 1
ATOM 710 O O . ILE A 1 93 ? -9.280 6.709 0.629 1.00 95.88 93 ILE A O 1
ATOM 714 N N . GLN A 1 94 ? -7.725 8.308 0.345 1.00 92.50 94 GLN A N 1
ATOM 715 C CA . GLN A 1 94 ? -8.680 9.367 0.017 1.00 92.50 94 GLN A CA 1
ATOM 716 C C . GLN A 1 94 ? -9.533 9.072 -1.223 1.00 92.50 94 GLN A C 1
ATOM 718 O O . GLN A 1 94 ? -10.651 9.584 -1.316 1.00 92.50 94 GLN A O 1
ATOM 723 N N . GLY A 1 95 ? -9.025 8.259 -2.151 1.00 85.44 95 GLY A N 1
ATOM 724 C CA . GLY A 1 95 ? -9.650 8.055 -3.452 1.00 85.44 95 GLY A CA 1
ATOM 725 C C . GLY A 1 95 ? -9.637 9.324 -4.312 1.00 85.44 95 GLY A C 1
ATOM 726 O O . GLY A 1 95 ? -9.234 10.413 -3.886 1.00 85.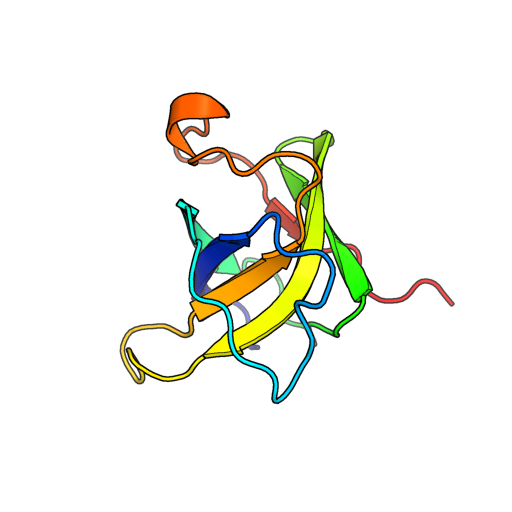44 95 GLY A O 1
ATOM 727 N N . PHE A 1 96 ? -10.129 9.204 -5.542 1.00 72.75 96 PHE A N 1
ATOM 728 C CA . PHE A 1 96 ? -10.247 10.340 -6.452 1.00 72.75 96 PHE A CA 1
ATOM 729 C C . PHE A 1 96 ? -11.286 11.363 -5.959 1.00 72.75 96 PHE A C 1
ATOM 731 O O . PHE A 1 96 ? -12.455 11.034 -5.735 1.00 72.75 96 PHE A O 1
ATOM 738 N N . LYS A 1 97 ? -10.882 12.635 -5.858 1.00 63.56 97 LYS A N 1
ATOM 739 C CA . LYS A 1 97 ? -11.809 13.764 -5.695 1.00 63.56 97 LYS A CA 1
ATOM 740 C C . LYS A 1 97 ? -12.351 14.169 -7.065 1.00 63.56 97 LYS A C 1
ATOM 742 O O . LYS A 1 97 ? -11.565 14.513 -7.941 1.00 63.56 97 LYS A O 1
ATOM 747 N N . LYS A 1 98 ? -13.678 14.120 -7.225 1.00 53.22 98 LYS A N 1
ATOM 748 C CA . LYS A 1 98 ? -14.375 14.735 -8.365 1.00 53.22 98 LYS A CA 1
ATOM 749 C C . LYS A 1 98 ? -14.138 16.238 -8.427 1.00 53.22 98 LYS A C 1
ATOM 751 O O . LYS A 1 98 ? -14.084 16.860 -7.342 1.00 53.22 98 LYS A O 1
#

Sequence (98 aa):
FPAGTIIELIGTDEEDASPGGFVEKIAYLAFVELTNGGVLLNGDPVYCNSHLIGTLVGYDDTHMPNHQNTIIKMKERKSGVQLRFALGDEIFIQGFKK